Protein AF-A0A0F2L5H4-F1 (afdb_monomer_lite)

Structure (mmCIF, N/CA/C/O backbone):
data_AF-A0A0F2L5H4-F1
#
_entry.id   AF-A0A0F2L5H4-F1
#
loop_
_atom_site.group_PDB
_atom_site.id
_atom_site.type_symbol
_atom_site.label_atom_id
_atom_site.label_alt_id
_atom_site.label_comp_id
_atom_site.label_asym_id
_atom_site.label_entity_id
_atom_site.label_seq_id
_atom_site.pdbx_PDB_ins_code
_atom_site.Cartn_x
_atom_site.Cartn_y
_atom_site.Cartn_z
_atom_site.occupancy
_atom_site.B_iso_or_equiv
_atom_site.auth_seq_id
_atom_site.auth_comp_id
_atom_site.auth_asym_id
_atom_site.auth_atom_id
_atom_site.pdbx_PDB_model_num
ATOM 1 N N . MET A 1 1 ? 8.888 -11.619 -2.048 1.00 73.44 1 MET A N 1
ATOM 2 C CA . MET A 1 1 ? 7.915 -10.575 -2.440 1.00 73.44 1 MET A CA 1
ATOM 3 C C . MET A 1 1 ? 8.372 -10.013 -3.778 1.00 73.44 1 MET A C 1
ATOM 5 O O . MET A 1 1 ? 9.566 -9.787 -3.919 1.00 73.44 1 MET A O 1
ATOM 9 N N . THR A 1 2 ? 7.485 -9.892 -4.766 1.00 90.19 2 THR A N 1
ATOM 10 C CA . THR A 1 2 ? 7.845 -9.442 -6.125 1.00 90.19 2 THR A CA 1
ATOM 11 C C . THR A 1 2 ? 7.994 -7.914 -6.184 1.00 90.19 2 THR A C 1
ATOM 13 O O . THR A 1 2 ? 7.425 -7.227 -5.329 1.00 90.19 2 THR A O 1
ATOM 16 N N . PRO A 1 3 ? 8.690 -7.354 -7.193 1.00 92.75 3 PRO A N 1
ATOM 17 C CA . PRO A 1 3 ? 8.726 -5.906 -7.411 1.00 92.75 3 PRO A CA 1
ATOM 18 C C . PRO A 1 3 ? 7.329 -5.276 -7.548 1.00 92.75 3 PRO A C 1
ATOM 20 O O . PRO A 1 3 ? 7.086 -4.207 -6.998 1.00 92.75 3 PRO A O 1
ATOM 23 N N . ILE A 1 4 ? 6.379 -5.971 -8.188 1.00 93.56 4 ILE A N 1
ATOM 24 C CA . ILE A 1 4 ? 4.980 -5.521 -8.328 1.00 93.56 4 ILE A CA 1
ATOM 25 C C . ILE A 1 4 ? 4.281 -5.468 -6.962 1.00 93.56 4 ILE A C 1
ATOM 27 O O . ILE A 1 4 ? 3.639 -4.476 -6.627 1.00 93.56 4 ILE A O 1
ATOM 31 N N . GLY A 1 5 ? 4.446 -6.502 -6.131 1.00 94.38 5 GLY A N 1
ATOM 32 C CA . GLY A 1 5 ? 3.892 -6.510 -4.776 1.00 94.38 5 GLY A CA 1
ATOM 33 C C . GLY A 1 5 ? 4.488 -5.413 -3.889 1.00 94.38 5 GLY A C 1
ATOM 34 O O . GLY A 1 5 ? 3.777 -4.801 -3.095 1.00 94.38 5 GLY A O 1
ATOM 35 N N . LEU A 1 6 ? 5.779 -5.114 -4.061 1.00 94.75 6 LEU A N 1
ATOM 36 C CA . LEU A 1 6 ? 6.439 -3.988 -3.399 1.00 94.75 6 LEU A CA 1
ATOM 37 C C . LEU A 1 6 ? 5.912 -2.634 -3.881 1.00 94.75 6 LEU A C 1
ATOM 39 O O . LEU A 1 6 ? 5.731 -1.736 -3.065 1.00 94.75 6 LEU A O 1
ATOM 43 N N . TYR A 1 7 ? 5.619 -2.493 -5.172 1.00 95.38 7 TYR A N 1
ATOM 44 C CA . TYR A 1 7 ? 5.004 -1.283 -5.706 1.00 95.38 7 TYR A CA 1
ATOM 45 C C . TYR A 1 7 ? 3.625 -1.033 -5.089 1.00 95.38 7 TYR A C 1
ATOM 47 O O . TYR A 1 7 ? 3.376 0.046 -4.554 1.00 95.38 7 TYR A O 1
ATOM 55 N N . ILE A 1 8 ? 2.769 -2.060 -5.062 1.00 95.44 8 ILE A N 1
ATOM 56 C CA . ILE A 1 8 ? 1.453 -2.002 -4.410 1.00 95.44 8 ILE A CA 1
ATOM 57 C C . ILE A 1 8 ? 1.600 -1.655 -2.921 1.00 95.44 8 ILE A C 1
ATOM 59 O O . ILE A 1 8 ? 0.884 -0.789 -2.417 1.00 95.44 8 ILE A O 1
ATOM 63 N N . LYS A 1 9 ? 2.567 -2.274 -2.226 1.00 95.50 9 LYS A N 1
ATOM 64 C CA . LYS A 1 9 ? 2.879 -1.972 -0.822 1.00 95.50 9 LYS A CA 1
ATOM 65 C C . LYS A 1 9 ? 3.185 -0.497 -0.607 1.00 95.50 9 LYS A C 1
ATOM 67 O O . LYS A 1 9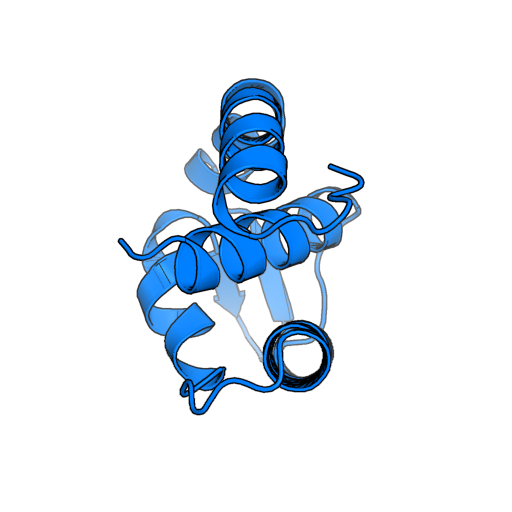 ? 2.617 0.098 0.305 1.00 95.50 9 LYS A O 1
ATOM 72 N N . VAL A 1 10 ? 4.068 0.081 -1.421 1.00 95.81 10 VAL A N 1
ATOM 73 C CA . VAL A 1 10 ? 4.445 1.490 -1.273 1.00 95.81 10 VAL A CA 1
ATOM 74 C C . VAL A 1 10 ? 3.232 2.390 -1.471 1.00 95.81 10 VAL A C 1
ATOM 76 O O . VAL A 1 10 ? 2.960 3.219 -0.611 1.00 95.81 10 VAL A O 1
ATOM 79 N N . LEU A 1 11 ? 2.453 2.177 -2.533 1.00 96.12 11 LEU A N 1
ATOM 80 C CA . LEU A 1 11 ? 1.288 3.011 -2.828 1.00 96.12 11 LEU A CA 1
ATOM 81 C C . LEU A 1 11 ? 0.230 2.974 -1.717 1.00 96.12 11 LEU A C 1
ATOM 83 O O . LEU A 1 11 ? -0.259 4.022 -1.295 1.00 96.12 11 LEU A O 1
ATOM 87 N N . ILE A 1 12 ? -0.105 1.782 -1.218 1.00 97.19 12 ILE A N 1
ATOM 88 C CA . ILE A 1 12 ? -1.114 1.629 -0.163 1.00 97.19 12 ILE A CA 1
ATOM 89 C C . ILE A 1 12 ? -0.618 2.220 1.157 1.00 97.19 12 ILE A C 1
ATOM 91 O O . ILE A 1 12 ? -1.363 2.943 1.818 1.00 97.19 12 ILE A O 1
ATOM 95 N N . ILE A 1 13 ? 0.636 1.965 1.541 1.00 97.00 13 ILE A N 1
ATOM 96 C CA . ILE A 1 13 ? 1.179 2.510 2.789 1.00 97.00 13 ILE A CA 1
ATOM 97 C C . ILE A 1 13 ? 1.310 4.036 2.709 1.00 97.00 13 ILE A C 1
ATOM 99 O O . ILE A 1 13 ? 0.881 4.706 3.646 1.00 97.00 13 ILE A O 1
ATOM 103 N N . SER A 1 14 ? 1.794 4.603 1.596 1.00 95.94 14 SER A N 1
ATOM 104 C CA . SER A 1 14 ? 1.815 6.062 1.384 1.00 95.94 14 SER A CA 1
ATOM 105 C C . SER A 1 14 ? 0.415 6.666 1.470 1.00 95.94 14 SER A C 1
ATOM 107 O O . SER A 1 14 ? 0.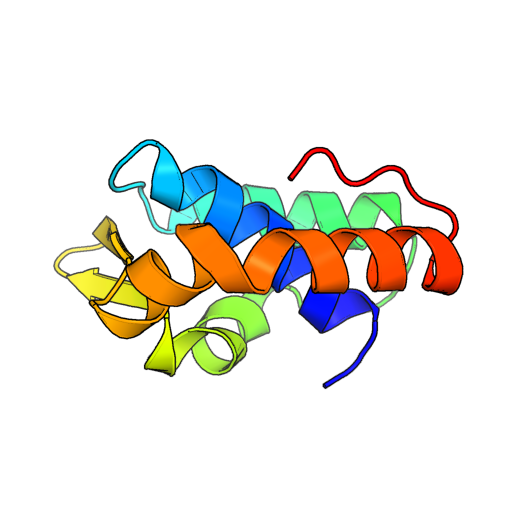243 7.761 2.009 1.00 95.94 14 SER A O 1
ATOM 109 N N . ARG A 1 15 ? -0.610 5.965 0.964 1.00 96.62 15 ARG A N 1
ATOM 110 C CA . ARG A 1 15 ? -1.993 6.432 1.079 1.00 96.62 15 ARG A CA 1
ATOM 111 C C . ARG A 1 15 ? -2.476 6.414 2.527 1.00 96.62 15 ARG A C 1
ATOM 113 O O . ARG A 1 15 ? -3.065 7.399 2.971 1.00 96.62 15 ARG A O 1
ATOM 120 N N . LEU A 1 16 ? -2.236 5.329 3.257 1.00 97.44 16 LEU A N 1
ATOM 121 C CA . LEU A 1 16 ? -2.699 5.171 4.637 1.00 97.44 16 LEU A CA 1
ATOM 122 C C . LEU A 1 16 ? -1.895 5.996 5.652 1.00 97.44 16 LEU A C 1
ATOM 124 O O . LEU A 1 16 ? -2.405 6.304 6.727 1.00 97.44 16 LEU A O 1
ATOM 128 N N . ALA A 1 17 ? -0.676 6.417 5.308 1.00 96.25 17 ALA A N 1
ATOM 129 C CA . ALA A 1 17 ? 0.109 7.365 6.099 1.00 96.25 17 ALA A CA 1
ATOM 130 C C . ALA A 1 17 ? -0.576 8.738 6.231 1.00 96.25 17 ALA A C 1
ATOM 132 O O . ALA A 1 17 ? -0.326 9.462 7.189 1.00 96.25 17 ALA A O 1
ATOM 133 N N . ARG A 1 18 ? -1.480 9.084 5.303 1.00 96.12 18 ARG A N 1
ATOM 134 C CA . ARG A 1 18 ? -2.300 10.310 5.355 1.00 96.12 18 ARG A CA 1
ATOM 135 C C . ARG A 1 18 ? -3.555 10.161 6.220 1.00 96.12 18 ARG A C 1
ATOM 137 O O . ARG A 1 18 ? -4.291 11.125 6.394 1.00 96.12 18 ARG A O 1
ATOM 144 N N . GLY A 1 19 ? -3.812 8.958 6.726 1.00 97.19 19 GLY A N 1
ATOM 145 C CA . GLY A 1 19 ? -4.990 8.609 7.507 1.00 97.19 19 GLY A CA 1
ATOM 146 C C . GLY A 1 19 ? -5.726 7.387 6.947 1.00 97.19 19 GLY A C 1
ATOM 147 O O . GLY A 1 19 ? -5.435 6.942 5.829 1.00 97.19 19 GLY A O 1
ATOM 148 N N . PRO A 1 20 ? -6.688 6.841 7.716 1.00 97.81 20 PRO A N 1
ATOM 149 C CA . PRO A 1 20 ? -7.486 5.693 7.300 1.00 97.81 20 PRO A CA 1
ATOM 150 C C . PRO A 1 20 ? -8.198 5.912 5.960 1.00 97.81 20 PRO A C 1
ATOM 152 O O . PRO A 1 20 ? -8.506 7.041 5.571 1.00 97.81 20 PRO A O 1
ATOM 155 N N . ALA A 1 21 ? -8.463 4.823 5.248 1.00 98.25 21 ALA A N 1
ATOM 156 C CA . ALA A 1 21 ? -9.114 4.846 3.944 1.00 98.25 21 ALA A CA 1
ATOM 157 C C . ALA A 1 21 ? -10.096 3.689 3.808 1.00 98.25 21 ALA A C 1
ATOM 159 O O . ALA A 1 21 ? -9.961 2.665 4.476 1.00 98.25 21 ALA A O 1
ATOM 160 N N . LYS A 1 22 ? -11.071 3.836 2.913 1.00 98.12 22 LYS A N 1
ATOM 161 C CA . LYS A 1 22 ? -11.961 2.732 2.561 1.00 98.12 22 LYS A CA 1
ATOM 162 C C . LYS A 1 22 ? -11.183 1.641 1.834 1.00 98.12 22 LYS A C 1
ATOM 164 O O . LYS A 1 22 ? -10.283 1.930 1.047 1.00 98.12 22 LYS A O 1
ATOM 169 N N . VAL A 1 23 ? -11.543 0.388 2.073 1.00 97.38 23 VAL A N 1
ATOM 170 C CA . VAL A 1 23 ? -10.926 -0.754 1.392 1.00 97.38 23 VAL A CA 1
ATOM 171 C C . VAL A 1 23 ? -11.097 -0.660 -0.128 1.00 97.38 23 VAL A C 1
ATOM 173 O O . VAL A 1 23 ? -10.157 -0.963 -0.857 1.00 97.38 23 VAL A O 1
ATOM 176 N N . GLU A 1 24 ? -12.236 -0.158 -0.605 1.00 97.06 24 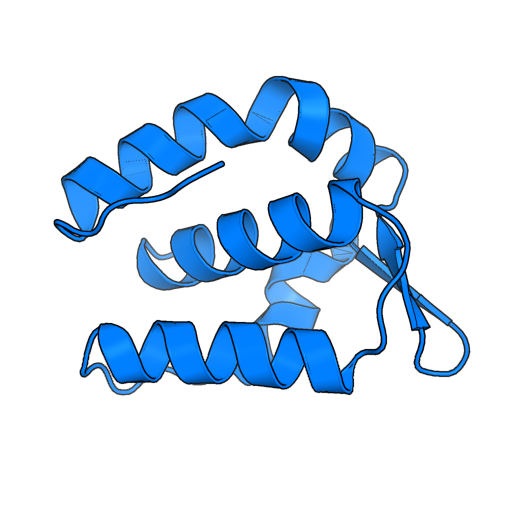GLU A N 1
ATOM 177 C CA . GLU A 1 24 ? -12.515 0.039 -2.031 1.00 97.06 24 GLU A CA 1
ATOM 178 C C . GLU A 1 24 ? -11.541 1.036 -2.676 1.00 97.06 24 GLU A C 1
ATOM 180 O O . GLU A 1 24 ? -11.103 0.848 -3.809 1.00 97.06 24 GLU A O 1
ATOM 185 N N . GLU A 1 25 ? -11.139 2.071 -1.935 1.00 97.69 25 GLU A N 1
ATOM 186 C CA . GLU A 1 25 ? -10.141 3.037 -2.399 1.00 97.69 25 GLU A CA 1
ATOM 187 C C . GLU A 1 25 ? -8.769 2.368 -2.579 1.00 97.69 25 GLU A C 1
ATOM 189 O O . GLU A 1 25 ? -8.064 2.618 -3.558 1.00 97.69 25 GLU A O 1
ATOM 194 N N . LEU A 1 26 ? -8.392 1.479 -1.657 1.00 98.00 26 LEU A N 1
ATOM 195 C CA . LEU A 1 26 ? -7.138 0.728 -1.750 1.00 98.00 26 LEU A CA 1
ATOM 196 C C . LEU A 1 26 ? -7.174 -0.315 -2.872 1.00 98.00 26 LEU A C 1
ATOM 198 O O . LEU A 1 26 ? -6.176 -0.491 -3.573 1.00 98.00 26 LEU A O 1
ATOM 202 N N . ASP A 1 27 ? -8.325 -0.958 -3.074 1.00 97.56 27 ASP A N 1
ATOM 203 C CA . ASP A 1 27 ? -8.579 -1.860 -4.197 1.00 97.56 27 ASP A CA 1
ATOM 204 C C . ASP A 1 27 ? -8.392 -1.119 -5.536 1.00 97.56 27 ASP A C 1
ATOM 206 O O . ASP A 1 27 ? -7.703 -1.616 -6.432 1.00 97.56 27 ASP A O 1
ATOM 210 N N . GLU A 1 28 ? -8.905 0.110 -5.664 1.00 97.81 28 GLU A N 1
ATOM 211 C CA . GLU A 1 28 ? -8.675 0.947 -6.846 1.00 97.81 28 GLU A CA 1
ATOM 212 C C . GLU A 1 28 ? -7.202 1.315 -7.050 1.00 97.81 28 GLU A C 1
ATOM 214 O O . GLU A 1 28 ? -6.711 1.250 -8.181 1.00 97.81 28 GLU A O 1
ATOM 219 N N . ILE A 1 29 ? -6.486 1.683 -5.983 1.00 96.94 29 ILE A N 1
ATOM 220 C CA . ILE A 1 29 ? -5.051 1.996 -6.048 1.00 96.94 29 ILE A CA 1
ATOM 221 C C . ILE A 1 29 ? -4.264 0.782 -6.548 1.00 96.94 29 ILE A C 1
ATOM 223 O O . ILE A 1 29 ? -3.458 0.909 -7.473 1.00 96.94 29 ILE A O 1
ATOM 227 N N . ALA A 1 30 ? -4.513 -0.399 -5.977 1.00 96.81 30 ALA A N 1
ATOM 228 C CA . ALA A 1 30 ? -3.831 -1.629 -6.360 1.00 96.81 30 ALA A CA 1
ATOM 229 C C . ALA A 1 30 ? -4.153 -2.030 -7.808 1.00 96.81 30 ALA A C 1
ATOM 231 O O . ALA A 1 30 ? -3.245 -2.367 -8.573 1.00 96.81 30 ALA A O 1
ATOM 232 N N . ARG A 1 31 ? -5.427 -1.937 -8.215 1.00 97.19 31 ARG A N 1
ATOM 233 C CA . ARG A 1 31 ? -5.860 -2.223 -9.588 1.00 97.19 31 ARG A CA 1
ATOM 234 C C . ARG A 1 31 ? -5.172 -1.302 -10.595 1.00 97.19 31 ARG A C 1
ATOM 236 O O . ARG A 1 31 ? -4.546 -1.792 -11.533 1.00 97.19 31 ARG A O 1
ATOM 243 N N . ARG A 1 32 ? -5.221 0.018 -10.375 1.00 95.44 32 ARG A N 1
ATOM 244 C CA . ARG A 1 32 ? -4.584 1.009 -11.263 1.00 95.44 32 ARG A CA 1
ATOM 245 C C . ARG A 1 32 ? -3.070 0.815 -11.345 1.00 95.44 32 ARG A C 1
ATOM 247 O O . ARG A 1 32 ? -2.489 1.018 -12.408 1.00 95.44 32 ARG A O 1
ATOM 254 N N . ALA A 1 33 ? -2.428 0.409 -10.249 1.00 94.25 33 ALA A N 1
ATOM 255 C CA . ALA A 1 33 ? -0.998 0.113 -10.227 1.00 94.25 33 ALA A CA 1
ATOM 256 C C . ALA A 1 33 ? -0.637 -1.056 -11.155 1.00 94.25 33 ALA A C 1
ATOM 258 O O . ALA A 1 33 ? 0.309 -0.950 -11.932 1.00 94.25 33 ALA A O 1
ATOM 259 N N . VAL A 1 34 ? -1.407 -2.148 -11.108 1.00 94.44 34 VAL A N 1
ATOM 260 C CA . VAL A 1 34 ? -1.213 -3.307 -11.992 1.00 94.44 34 VAL A CA 1
ATOM 261 C C . VAL A 1 34 ? -1.510 -2.952 -13.450 1.00 94.44 34 VAL A C 1
ATOM 263 O O . VAL A 1 34 ? -0.715 -3.283 -14.329 1.00 94.44 34 VAL A O 1
ATOM 266 N N . GLU A 1 35 ? -2.607 -2.235 -13.709 1.00 94.19 35 GLU A N 1
ATOM 267 C CA . GLU A 1 35 ? -2.991 -1.792 -15.058 1.00 94.19 35 GLU A CA 1
ATOM 268 C C . GLU A 1 35 ? -1.919 -0.907 -15.696 1.00 94.19 35 GLU A C 1
ATOM 270 O O . GLU A 1 35 ? -1.546 -1.124 -16.847 1.00 94.19 35 GLU A O 1
ATOM 275 N N . ARG A 1 36 ? -1.359 0.042 -14.934 1.00 92.12 36 ARG A N 1
ATOM 276 C CA . ARG A 1 36 ? -0.283 0.925 -15.403 1.00 92.12 36 ARG A CA 1
ATOM 277 C C . ARG A 1 36 ? 0.978 0.161 -15.805 1.00 92.12 36 ARG A C 1
ATOM 279 O O . ARG A 1 36 ? 1.696 0.607 -16.693 1.00 92.12 36 ARG A O 1
ATOM 286 N N . LEU A 1 37 ? 1.255 -0.963 -15.147 1.00 92.00 37 LEU A N 1
ATOM 287 C CA . LEU A 1 37 ? 2.396 -1.819 -15.467 1.00 92.00 37 LEU A CA 1
ATOM 288 C C . LEU A 1 37 ? 2.125 -2.748 -16.660 1.00 92.00 37 LEU A C 1
ATOM 290 O O . LEU A 1 37 ? 3.061 -3.367 -17.156 1.00 92.00 37 LEU A O 1
ATOM 294 N N . GLY A 1 38 ? 0.874 -2.872 -17.121 1.00 92.44 38 GLY A N 1
ATOM 295 C CA . GLY A 1 38 ? 0.508 -3.748 -18.2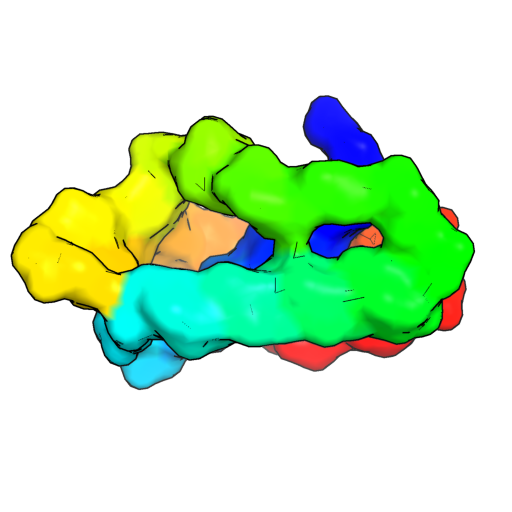38 1.00 92.44 38 GLY A CA 1
ATOM 296 C C . GLY A 1 38 ? 0.715 -5.239 -17.948 1.00 92.44 38 GLY A C 1
ATOM 297 O O . GLY A 1 38 ? 0.865 -6.037 -18.872 1.00 92.44 38 GLY A O 1
ATOM 298 N N . VAL A 1 39 ? 0.750 -5.630 -16.670 1.00 88.81 39 VAL A N 1
ATOM 299 C CA . VAL A 1 39 ? 1.052 -7.000 -16.232 1.00 88.81 39 VAL A CA 1
ATOM 300 C C . VAL A 1 39 ? -0.204 -7.743 -15.790 1.00 88.81 39 VAL A C 1
ATOM 302 O O . VAL A 1 39 ? -1.131 -7.168 -15.225 1.00 88.81 39 VAL A O 1
ATOM 305 N N . ARG A 1 40 ? -0.217 -9.065 -15.983 1.00 89.56 40 ARG A N 1
ATOM 306 C CA . ARG A 1 40 ? -1.231 -9.942 -15.384 1.00 89.56 40 ARG A CA 1
ATOM 307 C C . ARG A 1 40 ? -0.822 -10.273 -13.952 1.00 89.56 40 ARG A C 1
ATOM 309 O O . ARG A 1 40 ? -0.038 -11.189 -13.726 1.00 89.56 40 ARG A O 1
ATOM 316 N N . TYR A 1 41 ? -1.332 -9.501 -13.000 1.00 89.00 41 TYR A N 1
ATOM 317 C CA . TYR A 1 41 ? -1.096 -9.694 -11.571 1.00 89.00 41 TYR A CA 1
ATOM 318 C C . TYR A 1 41 ? -2.414 -9.535 -10.809 1.00 89.00 41 TYR A C 1
ATOM 320 O O . TYR A 1 41 ? -3.172 -8.606 -11.082 1.00 89.00 41 TYR A O 1
ATOM 328 N N . ASP A 1 42 ? -2.707 -10.426 -9.862 1.00 93.25 42 ASP A N 1
ATOM 329 C CA . ASP A 1 42 ? -3.892 -10.262 -9.019 1.00 93.25 42 ASP A CA 1
ATOM 330 C C . ASP A 1 42 ? -3.643 -9.146 -8.001 1.00 93.25 42 ASP A C 1
ATOM 332 O O . ASP A 1 42 ? -2.875 -9.299 -7.051 1.00 93.25 42 ASP A O 1
ATOM 336 N N . TRP A 1 43 ? -4.278 -7.996 -8.213 1.00 93.50 43 TRP A N 1
ATOM 337 C CA . TRP A 1 43 ? -4.142 -6.838 -7.337 1.00 93.50 43 TRP A CA 1
ATOM 338 C C . TRP A 1 43 ? -4.783 -7.065 -5.962 1.00 93.50 43 TRP A C 1
ATOM 340 O O . TRP A 1 43 ? -4.336 -6.444 -5.001 1.00 93.50 43 TRP A O 1
ATOM 350 N N . ARG A 1 44 ? -5.760 -7.975 -5.821 1.00 93.88 44 ARG A N 1
ATOM 351 C CA . ARG A 1 44 ? -6.482 -8.232 -4.554 1.00 93.88 44 ARG A CA 1
ATOM 352 C C . ARG A 1 44 ? -5.599 -8.838 -3.471 1.00 93.88 44 ARG A C 1
ATOM 354 O O . ARG A 1 44 ? -5.901 -8.711 -2.285 1.00 93.88 44 ARG A O 1
ATOM 361 N N . ILE A 1 45 ? -4.470 -9.425 -3.868 1.00 93.50 45 ILE A N 1
ATOM 362 C CA . ILE A 1 45 ? -3.495 -10.019 -2.950 1.00 93.50 45 ILE A CA 1
ATOM 363 C C . ILE A 1 45 ? -2.864 -8.997 -1.997 1.00 93.50 45 ILE A C 1
ATOM 365 O O . ILE A 1 45 ? -2.184 -9.381 -1.048 1.00 93.50 45 ILE A O 1
ATOM 369 N N . TRP A 1 46 ? -3.071 -7.691 -2.219 1.00 94.75 46 TRP A N 1
ATOM 370 C CA . TRP A 1 46 ? -2.556 -6.652 -1.330 1.00 94.75 46 TRP A CA 1
ATOM 371 C C . TRP A 1 46 ? -3.005 -6.850 0.122 1.00 94.75 46 TRP A C 1
ATOM 373 O O . TRP A 1 46 ? -2.225 -6.569 1.032 1.00 94.75 46 TRP A O 1
ATOM 383 N N . ARG A 1 47 ? -4.215 -7.382 0.344 1.00 94.25 47 ARG A N 1
ATOM 384 C CA . ARG A 1 47 ? -4.759 -7.645 1.685 1.00 94.25 47 ARG A CA 1
ATOM 385 C C . ARG A 1 47 ? -3.894 -8.644 2.448 1.00 94.25 47 ARG A C 1
ATOM 387 O O . ARG A 1 47 ? -3.501 -8.391 3.584 1.00 94.25 47 ARG A O 1
ATOM 394 N N . ASP A 1 48 ? -3.510 -9.730 1.784 1.00 94.94 48 ASP A N 1
ATOM 395 C CA . ASP A 1 48 ? -2.613 -10.736 2.353 1.00 94.94 48 ASP A CA 1
ATOM 396 C C . ASP A 1 48 ? -1.174 -10.226 2.455 1.00 94.94 48 ASP A C 1
ATOM 398 O O . ASP A 1 48 ? -0.481 -10.477 3.447 1.00 94.94 48 ASP A O 1
ATOM 402 N N . LEU A 1 49 ? -0.726 -9.477 1.443 1.00 94.38 49 LEU A N 1
ATOM 403 C CA . LEU A 1 49 ? 0.624 -8.923 1.357 1.00 94.38 49 LEU A CA 1
ATOM 404 C C . LEU A 1 49 ? 0.909 -7.922 2.482 1.00 94.38 49 LEU A C 1
ATOM 406 O O . LEU A 1 49 ? 2.042 -7.847 2.960 1.00 94.38 49 LEU A O 1
ATOM 410 N N . LEU A 1 50 ? -0.113 -7.178 2.910 1.00 96.50 50 LEU A N 1
ATOM 411 C CA . LEU A 1 50 ? -0.022 -6.118 3.911 1.00 96.50 50 LEU A CA 1
ATOM 412 C C . LEU A 1 50 ? -0.674 -6.474 5.244 1.00 96.50 50 LEU A C 1
ATOM 414 O O . LEU A 1 50 ? -0.816 -5.599 6.093 1.00 96.50 50 LEU A O 1
ATOM 418 N N . ARG A 1 51 ? -1.001 -7.748 5.488 1.00 95.75 51 ARG A N 1
ATOM 419 C CA . ARG A 1 51 ? -1.679 -8.199 6.719 1.00 95.75 51 ARG A CA 1
ATOM 420 C C . ARG A 1 51 ? -0.980 -7.814 8.029 1.00 95.75 51 ARG A C 1
ATOM 422 O O . ARG A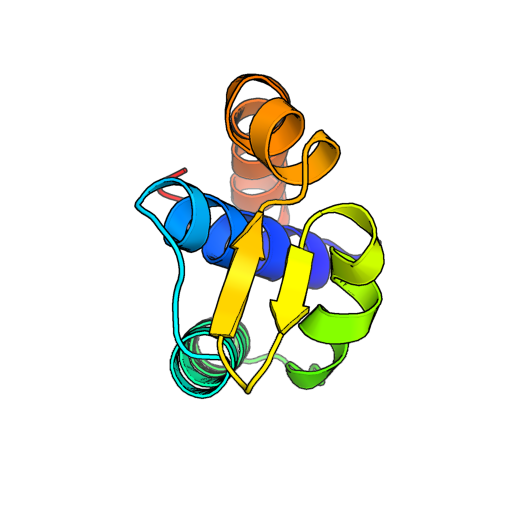 1 51 ? -1.582 -7.887 9.092 1.00 95.75 51 ARG A O 1
ATOM 429 N N . ARG A 1 52 ? 0.320 -7.491 7.987 1.00 96.25 52 ARG A N 1
ATOM 430 C CA . ARG A 1 52 ? 1.091 -7.051 9.164 1.00 96.25 52 ARG A CA 1
ATOM 431 C C . ARG A 1 52 ? 1.152 -5.529 9.289 1.00 96.25 52 ARG A C 1
ATOM 433 O O . ARG A 1 52 ? 1.377 -5.020 10.384 1.00 96.25 52 ARG A O 1
ATOM 440 N N . GLU A 1 53 ? 1.010 -4.811 8.184 1.00 97.06 53 GLU A N 1
ATOM 441 C CA . GLU A 1 53 ? 1.123 -3.356 8.087 1.00 97.06 53 GLU A CA 1
ATOM 442 C C . GLU A 1 53 ? -0.240 -2.654 8.087 1.00 97.06 53 GLU A C 1
ATOM 444 O O . GLU A 1 53 ? -0.315 -1.480 8.439 1.00 97.06 53 GLU A O 1
ATOM 449 N N . VAL A 1 54 ? -1.311 -3.360 7.729 1.00 98.00 54 VAL A N 1
ATOM 450 C CA . VAL A 1 54 ? -2.663 -2.816 7.597 1.00 98.00 54 VAL A CA 1
ATOM 451 C C . VAL A 1 54 ? -3.632 -3.628 8.445 1.00 98.00 54 VAL A C 1
ATOM 453 O O . VAL A 1 54 ? -3.628 -4.856 8.414 1.00 98.00 54 VAL A O 1
ATOM 456 N N . VAL A 1 55 ? -4.471 -2.915 9.189 1.00 97.88 55 VAL A N 1
ATOM 457 C CA . VAL A 1 55 ? -5.623 -3.455 9.913 1.00 97.88 55 VAL A CA 1
ATOM 458 C C . VAL A 1 55 ? -6.880 -2.986 9.193 1.00 97.88 55 VAL A C 1
ATOM 460 O O . VAL A 1 55 ? -6.963 -1.816 8.818 1.00 97.88 55 VAL A O 1
ATOM 463 N N . VAL A 1 56 ? -7.838 -3.890 8.996 1.00 96.69 56 VAL A N 1
ATOM 464 C CA . VAL A 1 56 ? -9.141 -3.586 8.397 1.00 96.69 56 VAL A CA 1
ATOM 465 C C . VAL A 1 56 ? -10.225 -3.843 9.433 1.00 96.69 56 VAL A C 1
ATOM 467 O O . VAL A 1 56 ? -10.346 -4.958 9.930 1.00 96.69 56 VAL A O 1
ATOM 470 N N . GLU A 1 57 ? -11.006 -2.814 9.735 1.00 95.25 57 GLU A N 1
ATOM 471 C CA . GLU A 1 57 ? -12.132 -2.839 10.670 1.00 95.25 57 GLU A CA 1
ATOM 472 C C . GLU A 1 57 ? -13.308 -2.130 9.992 1.00 95.25 57 GLU A C 1
ATOM 474 O O . GLU A 1 57 ? -13.138 -1.029 9.473 1.00 95.25 57 GLU A O 1
ATOM 479 N N . ASP A 1 58 ? -14.476 -2.775 9.925 1.00 93.94 58 ASP A N 1
ATOM 480 C CA . ASP A 1 58 ? -15.706 -2.205 9.347 1.00 93.94 58 ASP A CA 1
ATOM 481 C C . ASP A 1 58 ? -15.542 -1.606 7.932 1.00 93.94 58 ASP A C 1
ATOM 483 O O . ASP A 1 58 ? -16.100 -0.563 7.594 1.00 93.94 58 ASP A O 1
ATOM 487 N N . GLY A 1 59 ? -14.734 -2.254 7.083 1.00 93.94 59 GLY A N 1
ATOM 488 C CA . GLY A 1 59 ? -14.447 -1.784 5.717 1.00 93.94 59 GLY A CA 1
ATOM 489 C C . GLY A 1 59 ? -13.482 -0.592 5.640 1.00 93.94 59 GLY A C 1
ATOM 490 O O . GLY A 1 59 ? -13.177 -0.108 4.546 1.00 93.94 59 GLY A O 1
ATOM 491 N N . LEU A 1 60 ? -12.951 -0.143 6.778 1.00 97.25 60 LEU A N 1
ATOM 492 C CA . LEU A 1 60 ? -11.942 0.901 6.884 1.00 97.25 60 LEU A CA 1
ATOM 493 C C . LEU A 1 60 ? -10.565 0.281 7.146 1.00 97.25 60 LEU A C 1
ATOM 495 O O . LEU A 1 60 ? -10.352 -0.456 8.106 1.00 97.25 60 LEU A O 1
ATOM 499 N N . ALA A 1 61 ? -9.605 0.605 6.292 1.00 98.12 61 ALA A N 1
ATOM 500 C CA . ALA A 1 61 ? -8.213 0.219 6.435 1.00 98.12 61 ALA A CA 1
ATOM 501 C C . ALA A 1 61 ? -7.412 1.328 7.132 1.00 98.12 61 ALA A C 1
ATOM 503 O O . ALA A 1 61 ? -7.512 2.504 6.779 1.00 98.12 61 ALA A O 1
ATOM 504 N N . LYS A 1 62 ? -6.569 0.950 8.095 1.00 98.19 62 LYS A N 1
ATOM 505 C CA . LYS A 1 62 ? -5.636 1.839 8.804 1.00 98.19 62 LYS A CA 1
ATOM 506 C C . LYS A 1 62 ? -4.273 1.169 8.966 1.00 98.19 62 LYS A C 1
ATOM 508 O O . LYS A 1 62 ? -4.176 -0.058 8.983 1.00 98.19 62 LYS A O 1
ATOM 513 N N . LEU A 1 63 ? -3.209 1.961 9.113 1.00 98.31 63 LEU A N 1
ATOM 514 C CA . LEU A 1 63 ? -1.889 1.406 9.424 1.00 98.31 63 LEU A CA 1
ATOM 515 C C . LEU A 1 63 ? -1.887 0.781 10.823 1.00 98.31 63 LEU A C 1
ATOM 517 O O . LEU A 1 63 ? -2.316 1.406 11.798 1.00 98.31 63 LEU A O 1
ATOM 521 N N . SER A 1 64 ? -1.334 -0.426 10.928 1.00 98.12 64 SER A N 1
ATOM 522 C CA . SER A 1 64 ? -0.919 -0.998 12.209 1.00 98.12 64 SER A CA 1
ATOM 523 C C . SER A 1 64 ? 0.258 -0.201 12.788 1.00 98.12 64 SER A C 1
ATOM 525 O O . SER A 1 64 ? 0.832 0.661 12.122 1.00 98.12 64 SER A O 1
ATOM 527 N N . GLU A 1 65 ? 0.676 -0.504 14.017 1.00 96.38 65 GLU A N 1
ATOM 528 C CA . GLU A 1 65 ? 1.907 0.065 14.584 1.00 96.38 65 GLU A CA 1
ATOM 529 C C . GLU A 1 65 ? 3.129 -0.207 13.695 1.00 96.38 65 GLU A C 1
ATOM 531 O O . GLU A 1 65 ? 3.876 0.706 13.344 1.00 96.38 65 GLU A O 1
ATOM 536 N N . ARG A 1 66 ? 3.263 -1.448 13.217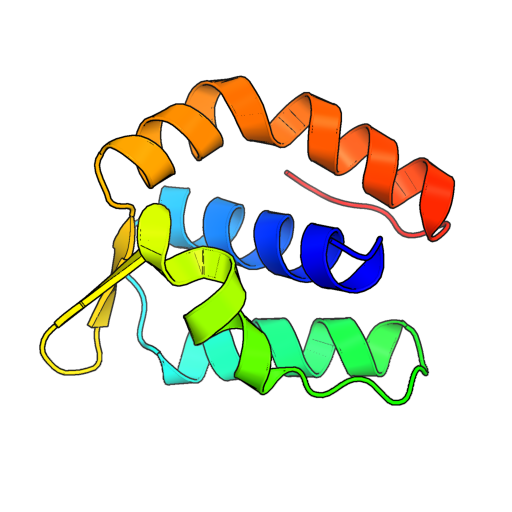 1.00 94.81 66 ARG A N 1
ATOM 537 C CA . ARG A 1 66 ? 4.294 -1.827 12.247 1.00 94.81 66 ARG A CA 1
ATOM 538 C C . ARG A 1 66 ? 4.141 -1.076 10.925 1.00 94.81 66 ARG A C 1
ATOM 540 O O . ARG A 1 66 ? 5.144 -0.704 10.325 1.00 94.81 66 ARG A O 1
ATOM 547 N N . GLY A 1 67 ? 2.909 -0.875 10.461 1.00 96.94 67 GLY A N 1
ATOM 548 C CA . GLY A 1 67 ? 2.618 -0.103 9.256 1.00 96.94 67 GLY A CA 1
ATOM 549 C C . GLY A 1 67 ? 3.067 1.350 9.371 1.00 96.94 67 GLY A C 1
ATOM 550 O O . GLY A 1 67 ? 3.673 1.861 8.435 1.00 96.94 67 GLY A O 1
ATOM 551 N N . ARG A 1 68 ? 2.834 1.984 10.528 1.00 96.56 68 ARG A N 1
ATOM 552 C CA . ARG A 1 68 ? 3.285 3.354 10.824 1.00 96.56 68 ARG A CA 1
ATOM 553 C C . ARG A 1 68 ? 4.804 3.453 10.836 1.00 96.56 68 ARG A C 1
ATOM 555 O O . ARG A 1 68 ? 5.354 4.245 10.079 1.00 96.56 68 ARG A O 1
ATOM 562 N N . TRP A 1 69 ? 5.476 2.567 11.572 1.00 95.12 69 TRP A N 1
ATOM 563 C CA . TRP A 1 69 ? 6.939 2.495 11.552 1.00 95.12 69 TRP A CA 1
ATOM 564 C C . TRP A 1 69 ? 7.467 2.306 10.123 1.00 95.12 69 TRP A C 1
ATOM 566 O O . TRP A 1 69 ? 8.379 2.999 9.678 1.00 95.12 69 TRP A O 1
ATOM 576 N N . TYR A 1 70 ? 6.856 1.407 9.347 1.00 93.56 70 TYR A N 1
ATOM 577 C CA . TYR A 1 70 ? 7.272 1.176 7.968 1.00 93.56 70 TYR A CA 1
ATOM 578 C C . TYR A 1 70 ? 7.050 2.400 7.071 1.00 93.56 70 TYR A C 1
ATOM 580 O O . TYR A 1 70 ? 7.901 2.676 6.229 1.00 93.56 70 TYR A O 1
ATOM 588 N N . ALA A 1 71 ? 5.953 3.139 7.247 1.00 94.62 71 ALA A N 1
ATOM 589 C CA . ALA A 1 71 ? 5.700 4.384 6.527 1.00 94.62 71 ALA A CA 1
ATOM 590 C C . ALA A 1 71 ? 6.767 5.449 6.834 1.00 94.62 71 ALA A C 1
ATOM 592 O O . ALA A 1 71 ? 7.248 6.111 5.919 1.00 94.62 71 ALA A O 1
ATOM 593 N N . GLU A 1 72 ? 7.174 5.566 8.099 1.00 92.12 72 GLU A N 1
ATOM 594 C CA . GLU A 1 72 ? 8.140 6.568 8.558 1.00 92.12 72 GLU A CA 1
ATOM 595 C C . GLU A 1 72 ? 9.575 6.260 8.118 1.00 92.12 72 GLU A C 1
ATOM 597 O O . GLU A 1 72 ? 10.280 7.148 7.635 1.00 92.12 72 GLU A O 1
ATOM 602 N N . VAL A 1 73 ? 10.022 5.006 8.262 1.00 88.25 73 VAL A N 1
ATOM 603 C CA . VAL A 1 73 ? 11.444 4.658 8.070 1.00 88.25 73 VAL A CA 1
ATOM 604 C C . VAL A 1 73 ? 11.700 3.633 6.967 1.00 88.25 73 VAL A C 1
ATOM 606 O O . VAL A 1 73 ? 12.755 3.650 6.331 1.00 88.25 73 VAL A O 1
ATOM 609 N N . GLY A 1 74 ? 10.748 2.736 6.710 1.00 86.50 74 GLY A N 1
ATOM 610 C CA . GLY A 1 74 ? 10.923 1.599 5.801 1.00 86.50 74 GLY A CA 1
ATOM 611 C C . GLY A 1 74 ? 10.585 1.893 4.339 1.00 86.50 74 GLY A C 1
ATOM 612 O O . GLY A 1 74 ? 11.076 1.204 3.443 1.00 86.50 74 GLY A O 1
ATOM 613 N N . LEU A 1 75 ? 9.763 2.910 4.079 1.00 89.44 75 LEU A N 1
ATOM 614 C CA . LEU A 1 75 ? 9.141 3.126 2.774 1.00 89.44 75 LEU A CA 1
ATOM 615 C C . LEU A 1 75 ? 10.123 3.645 1.720 1.00 89.44 75 LEU A C 1
ATOM 617 O O . LEU A 1 75 ? 10.140 3.168 0.586 1.00 89.44 75 LEU A O 1
ATOM 621 N N . ARG A 1 76 ? 10.984 4.595 2.096 1.00 90.44 76 ARG A N 1
ATOM 622 C CA . ARG A 1 76 ? 11.870 5.308 1.162 1.00 90.44 76 ARG A CA 1
ATOM 623 C C . ARG A 1 76 ? 12.907 4.402 0.475 1.00 90.44 76 ARG A C 1
ATOM 625 O O . ARG A 1 76 ? 13.062 4.521 -0.741 1.00 90.44 76 ARG A O 1
ATOM 632 N N . PRO A 1 77 ? 13.620 3.493 1.171 1.00 93.12 77 PRO A N 1
ATOM 633 C CA . PRO A 1 77 ? 14.525 2.552 0.506 1.00 93.12 77 PRO A CA 1
ATOM 634 C C . PRO A 1 77 ? 13.794 1.610 -0.457 1.00 93.12 77 PRO A C 1
ATOM 636 O O . PRO A 1 77 ? 14.311 1.283 -1.525 1.00 93.12 77 PRO A O 1
ATOM 639 N N . VAL A 1 78 ? 12.576 1.201 -0.098 1.00 93.19 78 VAL A N 1
ATOM 640 C CA . VAL A 1 78 ? 11.759 0.284 -0.899 1.00 93.19 78 VAL A CA 1
ATOM 641 C C . VAL A 1 78 ? 11.226 0.973 -2.149 1.00 93.19 78 VAL A C 1
ATOM 643 O O . VAL A 1 78 ? 11.308 0.393 -3.227 1.00 93.19 78 VAL A O 1
ATOM 646 N N . ALA A 1 79 ? 10.768 2.220 -2.036 1.00 93.50 79 ALA A N 1
ATOM 647 C CA . ALA A 1 79 ? 10.363 3.031 -3.179 1.00 93.50 79 ALA A CA 1
ATOM 648 C C . ALA A 1 79 ? 11.495 3.139 -4.208 1.00 93.50 79 ALA A C 1
ATOM 650 O O . ALA A 1 79 ? 11.307 2.765 -5.360 1.00 93.50 79 ALA A O 1
ATOM 651 N N . LYS A 1 80 ? 12.710 3.495 -3.766 1.00 94.25 80 LYS A N 1
ATOM 652 C CA . LYS A 1 80 ? 13.897 3.561 -4.637 1.00 94.25 80 LYS A CA 1
ATOM 653 C C . LYS A 1 80 ? 14.215 2.231 -5.323 1.00 94.25 80 LYS A C 1
ATOM 655 O O . LYS A 1 80 ? 14.643 2.219 -6.475 1.00 94.25 80 LYS A O 1
ATOM 660 N N . TYR A 1 81 ? 14.053 1.109 -4.620 1.00 94.00 81 TYR A N 1
ATOM 661 C CA . TYR A 1 81 ? 14.230 -0.211 -5.225 1.00 94.00 81 TYR A CA 1
ATOM 662 C C . TYR A 1 81 ? 13.180 -0.472 -6.311 1.00 94.00 81 TYR A C 1
ATOM 664 O O . TYR A 1 81 ? 13.533 -0.908 -7.404 1.00 94.00 81 TYR A O 1
ATOM 672 N N . VAL A 1 82 ? 11.908 -0.177 -6.030 1.00 94.88 82 VAL A N 1
ATOM 673 C CA . VAL A 1 82 ? 10.804 -0.367 -6.978 1.00 94.88 82 VAL A CA 1
ATOM 674 C C . VAL A 1 82 ? 10.993 0.489 -8.227 1.00 94.88 82 VAL A C 1
ATOM 676 O O . VAL A 1 82 ? 10.835 -0.030 -9.329 1.00 94.88 82 VAL A O 1
ATOM 679 N N . GLU A 1 83 ? 11.394 1.753 -8.075 1.00 94.06 83 GLU A N 1
ATOM 680 C CA . GLU A 1 83 ? 11.672 2.643 -9.208 1.00 94.06 83 GLU A CA 1
ATOM 681 C C . GLU A 1 83 ? 12.727 2.054 -10.144 1.00 94.06 83 GLU A C 1
ATOM 683 O O . GLU A 1 83 ? 12.528 2.000 -11.356 1.00 94.06 83 GLU A O 1
ATOM 688 N N . ARG A 1 84 ? 13.824 1.535 -9.580 1.00 94.19 84 ARG A N 1
ATOM 689 C CA . ARG A 1 84 ? 14.889 0.888 -10.358 1.00 94.19 84 ARG A CA 1
ATOM 690 C C . ARG A 1 84 ? 14.433 -0.417 -11.005 1.00 94.19 84 ARG A C 1
ATOM 692 O O . ARG A 1 84 ? 14.812 -0.691 -12.136 1.00 94.19 84 ARG A O 1
ATOM 699 N N . ALA A 1 85 ? 13.668 -1.232 -10.282 1.00 94.25 85 ALA A N 1
ATOM 700 C CA . ALA A 1 85 ? 13.279 -2.567 -10.729 1.00 94.25 85 ALA A CA 1
ATOM 701 C C . ALA A 1 85 ? 12.179 -2.548 -11.799 1.00 94.25 85 ALA A C 1
ATOM 703 O O . ALA A 1 85 ? 12.147 -3.432 -12.650 1.00 94.25 85 ALA A O 1
ATOM 704 N N . LEU A 1 86 ? 11.265 -1.576 -11.735 1.00 92.31 86 LEU A N 1
ATOM 705 C CA . LEU A 1 86 ? 10.099 -1.492 -12.618 1.00 92.31 86 LEU A CA 1
ATOM 706 C C . LEU A 1 86 ? 10.165 -0.332 -13.618 1.00 92.31 86 LEU A C 1
ATOM 708 O O . LEU A 1 86 ? 9.318 -0.264 -14.503 1.00 92.31 86 LEU A O 1
ATOM 712 N N . GLY A 1 87 ? 11.125 0.589 -13.484 1.00 91.50 87 GLY A N 1
ATOM 713 C CA . GLY A 1 87 ? 11.231 1.759 -14.360 1.00 91.50 87 GLY A CA 1
ATOM 714 C C . GLY A 1 87 ? 10.053 2.730 -14.228 1.00 91.50 87 GLY A C 1
ATOM 715 O O . GLY A 1 87 ? 9.742 3.450 -15.174 1.00 91.50 87 GLY A O 1
ATOM 716 N N . VAL A 1 88 ? 9.371 2.743 -13.076 1.00 86.88 88 VAL A N 1
ATOM 717 C CA . VAL A 1 88 ? 8.221 3.621 -12.805 1.00 86.88 88 VAL A CA 1
ATOM 718 C C . VAL A 1 88 ? 8.531 4.587 -11.669 1.00 86.88 88 VAL A C 1
ATOM 720 O O . VAL A 1 88 ? 9.167 4.171 -10.708 1.00 86.88 88 VAL A O 1
ATOM 723 N N . PRO A 1 89 ? 8.061 5.843 -11.718 1.00 82.62 89 PRO A N 1
ATOM 724 C CA . PRO A 1 89 ? 8.214 6.765 -10.599 1.00 82.62 89 PRO A CA 1
ATOM 725 C C . PRO A 1 89 ? 7.339 6.337 -9.414 1.00 82.62 89 PRO A C 1
ATOM 727 O O . PRO A 1 89 ? 6.166 5.978 -9.589 1.00 82.62 89 PRO A O 1
ATOM 730 N N . VAL A 1 90 ? 7.892 6.425 -8.205 1.00 80.75 90 VAL A N 1
ATOM 731 C CA . VAL A 1 90 ? 7.206 6.102 -6.952 1.00 80.75 90 VAL A CA 1
ATOM 732 C C . VAL A 1 90 ? 7.321 7.293 -6.004 1.00 80.75 90 VAL A C 1
ATOM 734 O O . VAL A 1 90 ? 8.305 7.455 -5.290 1.00 80.75 90 VAL A O 1
ATOM 737 N N . ASN A 1 91 ? 6.274 8.121 -5.963 1.00 64.44 91 ASN A N 1
ATOM 738 C CA . ASN A 1 91 ? 6.178 9.218 -4.999 1.00 64.44 91 ASN A CA 1
ATOM 739 C C . ASN A 1 91 ? 5.790 8.639 -3.629 1.00 64.44 91 ASN A C 1
ATOM 741 O O . ASN A 1 91 ? 4.602 8.449 -3.360 1.00 64.44 91 ASN A O 1
ATOM 745 N N . ALA A 1 92 ? 6.797 8.293 -2.826 1.00 58.91 92 ALA A N 1
ATOM 746 C CA . ALA A 1 92 ? 6.642 7.740 -1.481 1.00 58.91 92 ALA A CA 1
ATOM 747 C C . ALA A 1 92 ? 6.512 8.825 -0.413 1.00 58.91 92 ALA A C 1
ATOM 749 O O . ALA A 1 92 ? 7.369 9.740 -0.400 1.00 58.91 92 ALA A O 1
#

Secondary structure (DSSP, 8-state):
--HHHHHHHHHHHHHHTTS-EEHHHHHHHHHHHHHHHT----GGGHHHHTTTTEEEETTEEEE-HHHHHIIIIIHHHHHHHHHHHHS-----

pLDDT: mean 93.54, std 6.17, range [58.91, 98.31]

Radius of gyration: 12.1 Å; chains: 1; bounding box: 31×21×33 Å

Sequence (92 aa):
MTPIGLYIKVLIISRLARGPAKVEELDEIARRAVERLGVRYDWRIWRDLLRREVVVEDGLAKLSERGRWYAEVGLRPVAKYVERALGVPVNA

Foldseek 3Di:
DDLLLLLLLLQLLLVQLVPKDFLVVSLVSLVVSCVVLVDPDDSVCNCVSCVPQWDADPRIIHGDPVSNVCSVPVNVVSQVVSCVVRVDHRPD